Protein AF-A0A7D4UFB7-F1 (afdb_monomer_lite)

Foldseek 3Di:
DCDLVNLLVVLLPDDLVVLLVCCLCVPVDDPSNNVSSVVSNVVVVPDPVVSVVSSVVVVQVCLLPPVQCLDDDPPVLLVVLLQDQDVPCLVVLCVVCVSNNNNLHSVSSVLSNVLSVVQLVVLVVVCVVDPDRCSVVSSVVSSVVSVVCCVPPVSVVSSVVVVVVDVVCDPPVVPD

Secondary structure (DSSP, 8-state):
---HHHHHHHHHTS-HHHHHHHHH-TTTS-HHHHHHHHHHHHHTT--HHHHHHHHHHHHHHHTS-TTGGGPPPPHHHHHHHHH---TTTHHHHHHHHHHTT-HHHHHHHHHHHHHHHHHHHHHHHHHTTSSS--HHHHHHHHHHHHHHHIIIIIHHHHHHHHHHHHHHHTTTTT--

pLDDT: mean 81.49, std 13.94, range [34.78, 96.44]

Structure (mmCIF, N/CA/C/O backbone):
data_AF-A0A7D4UFB7-F1
#
_entry.id   AF-A0A7D4UFB7-F1
#
loop_
_atom_site.group_PDB
_atom_site.id
_atom_site.type_symbol
_atom_site.label_atom_id
_atom_site.label_alt_id
_atom_site.label_comp_id
_atom_site.label_asym_id
_atom_site.label_entity_id
_atom_site.label_seq_id
_atom_site.pdbx_PDB_ins_code
_atom_site.Cartn_x
_atom_site.Cartn_y
_atom_site.Cartn_z
_atom_site.occupancy
_atom_site.B_iso_or_equiv
_atom_site.auth_seq_id
_atom_site.auth_comp_id
_atom_site.auth_asym_id
_atom_site.auth_atom_id
_atom_site.pdbx_PDB_model_num
ATOM 1 N N . MET A 1 1 ? -18.737 18.515 34.977 1.00 56.41 1 MET A N 1
ATOM 2 C CA . MET A 1 1 ? -17.994 17.335 35.467 1.00 56.41 1 MET A CA 1
ATOM 3 C C . MET A 1 1 ? -18.828 16.116 35.152 1.00 56.41 1 MET A C 1
ATOM 5 O O . MET A 1 1 ? -20.030 16.172 35.365 1.00 56.41 1 MET A O 1
ATOM 9 N N . VAL A 1 2 ? -18.222 15.071 34.600 1.00 69.19 2 VAL A N 1
ATOM 10 C CA . VAL A 1 2 ? -18.910 13.794 34.387 1.00 69.19 2 VAL A CA 1
ATOM 11 C C . VAL A 1 2 ? -18.962 13.080 35.738 1.00 69.19 2 VAL A C 1
ATOM 13 O O . VAL A 1 2 ? -17.914 12.890 36.352 1.00 69.19 2 VAL A O 1
ATOM 16 N N . THR A 1 3 ? -20.158 12.765 36.234 1.00 87.25 3 THR A N 1
ATOM 17 C CA . THR A 1 3 ? -20.352 12.051 37.507 1.00 87.25 3 THR A CA 1
ATOM 18 C C . THR A 1 3 ? -20.549 10.559 37.252 1.00 87.25 3 THR A C 1
ATOM 20 O O . THR A 1 3 ? -21.030 10.164 36.189 1.00 87.25 3 THR A O 1
ATOM 23 N N . GLU A 1 4 ? -20.196 9.719 38.224 1.00 86.44 4 GLU A N 1
ATOM 24 C CA . GLU A 1 4 ? -20.332 8.258 38.129 1.00 86.44 4 GLU A CA 1
ATOM 25 C C . GLU A 1 4 ? -21.777 7.826 37.823 1.00 86.44 4 GLU A C 1
ATOM 27 O O . GLU A 1 4 ? -22.011 6.971 36.972 1.00 86.44 4 GLU A O 1
ATOM 32 N N . GLU A 1 5 ? -22.755 8.474 38.457 1.00 85.56 5 GLU A N 1
ATOM 33 C CA . GLU A 1 5 ? -24.185 8.216 38.249 1.00 85.56 5 GLU A CA 1
ATOM 34 C C . GLU A 1 5 ? -24.620 8.531 36.813 1.00 85.56 5 GLU A C 1
ATOM 36 O O . GLU A 1 5 ? -25.297 7.721 36.182 1.00 85.56 5 GLU A O 1
ATOM 41 N N . SER A 1 6 ? -24.145 9.652 36.255 1.00 86.88 6 SER A N 1
ATOM 42 C CA . SER A 1 6 ? -24.444 10.030 34.869 1.00 86.88 6 SER A CA 1
ATOM 43 C C . SER A 1 6 ? -23.835 9.064 33.844 1.00 86.88 6 SER A C 1
ATOM 45 O O . SER A 1 6 ? -24.417 8.836 32.784 1.00 86.88 6 SER A O 1
ATOM 47 N N . LEU A 1 7 ? -22.677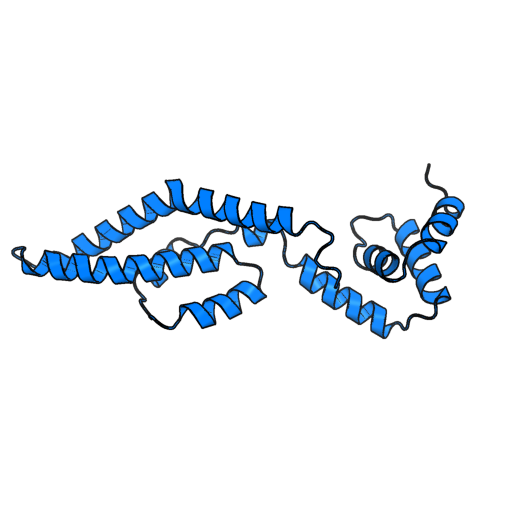 8.463 34.152 1.00 86.69 7 LEU A N 1
ATOM 48 C CA . LEU A 1 7 ? -22.049 7.443 33.307 1.00 86.69 7 LEU A CA 1
ATOM 49 C C . LEU A 1 7 ? -22.806 6.119 33.365 1.00 86.69 7 LEU A C 1
ATOM 51 O O . LEU A 1 7 ? -23.039 5.524 32.318 1.00 86.69 7 LEU A O 1
ATOM 55 N N . LYS A 1 8 ? -23.233 5.688 34.557 1.00 89.00 8 LYS A N 1
ATOM 56 C CA . LYS A 1 8 ? -24.031 4.465 34.734 1.00 89.00 8 LYS A CA 1
ATOM 57 C C . LYS A 1 8 ? -25.347 4.536 33.968 1.00 89.00 8 LYS A C 1
ATOM 59 O O . LYS A 1 8 ? -25.674 3.604 33.243 1.00 89.00 8 LYS A O 1
ATOM 64 N N . GLU A 1 9 ? -26.072 5.648 34.079 1.00 89.62 9 GLU A N 1
ATOM 65 C CA . GLU A 1 9 ? -27.328 5.844 33.347 1.00 89.62 9 GLU A CA 1
ATOM 66 C C . GLU A 1 9 ? -27.102 5.851 31.832 1.00 89.62 9 GLU A C 1
ATOM 68 O O . GLU A 1 9 ? -27.843 5.228 31.072 1.00 89.62 9 GLU A O 1
ATOM 73 N N . ARG A 1 10 ? -26.031 6.506 31.378 1.00 88.31 10 ARG A N 1
ATOM 74 C CA . ARG A 1 10 ? -25.690 6.536 29.958 1.00 88.31 10 ARG A CA 1
ATOM 75 C C . ARG A 1 10 ? -25.324 5.150 29.429 1.00 88.31 10 ARG A C 1
ATOM 77 O O . ARG A 1 10 ? -25.805 4.775 28.369 1.00 88.31 10 ARG A O 1
ATOM 84 N N . TYR A 1 11 ? -24.494 4.401 30.150 1.00 90.81 11 TYR A N 1
ATOM 85 C CA . TYR A 1 11 ? -23.973 3.104 29.706 1.00 90.81 11 TYR A CA 1
ATOM 86 C C . TYR A 1 11 ? -25.011 1.988 29.807 1.00 90.81 11 TYR A C 1
ATOM 88 O O . TYR A 1 11 ? -25.009 1.082 28.980 1.00 90.81 11 TYR A O 1
ATOM 96 N N . ALA A 1 12 ? -25.971 2.104 30.726 1.00 89.62 12 ALA A N 1
ATOM 97 C CA . ALA A 1 12 ? -27.133 1.224 30.767 1.00 89.62 12 ALA A CA 1
ATOM 98 C C . ALA A 1 12 ? -27.959 1.273 29.467 1.00 89.62 12 ALA A C 1
ATOM 100 O O . ALA A 1 12 ? -28.541 0.263 29.083 1.00 89.62 12 ALA A O 1
ATOM 101 N N . ASN A 1 13 ? -27.975 2.421 28.779 1.00 92.38 13 ASN A N 1
ATOM 102 C CA . ASN A 1 13 ? -28.697 2.614 27.519 1.00 92.38 13 ASN A CA 1
ATOM 103 C C . ASN A 1 13 ? -27.870 2.277 26.264 1.00 92.38 13 ASN A C 1
ATOM 105 O O . ASN A 1 13 ? -28.420 2.325 25.167 1.00 92.38 13 ASN A O 1
ATOM 109 N N . LEU A 1 14 ? -26.573 1.977 26.403 1.00 90.94 14 LEU A N 1
ATOM 110 C CA . LEU A 1 14 ? -25.716 1.602 25.273 1.00 90.94 14 LEU A CA 1
ATOM 111 C C . LEU A 1 14 ? -25.892 0.131 24.907 1.00 90.94 14 LEU A C 1
ATOM 113 O O . LEU A 1 14 ? -26.178 -0.710 25.768 1.00 90.94 14 LEU A O 1
ATOM 117 N N . ASP A 1 15 ? -25.637 -0.197 23.647 1.00 91.00 15 ASP A N 1
ATOM 118 C CA . ASP A 1 15 ? -25.613 -1.583 23.194 1.00 91.00 15 ASP A CA 1
ATOM 119 C C . ASP A 1 15 ? -24.372 -2.319 23.715 1.00 91.00 15 ASP A C 1
ATOM 121 O O . ASP A 1 15 ? -23.328 -1.734 24.010 1.00 91.00 15 ASP A O 1
ATOM 125 N N . THR A 1 16 ? -24.467 -3.645 23.827 1.00 88.38 16 THR A N 1
ATOM 126 C CA . THR A 1 16 ? -23.360 -4.488 24.314 1.00 88.38 16 THR A CA 1
ATOM 127 C C . THR A 1 16 ? -22.098 -4.315 23.465 1.00 88.38 16 THR A C 1
ATOM 129 O O . THR A 1 16 ? -21.000 -4.273 24.010 1.00 88.38 16 THR A O 1
ATOM 132 N N . ALA A 1 17 ? -22.248 -4.142 22.149 1.00 84.00 17 ALA A N 1
ATOM 133 C CA . ALA A 1 17 ? -21.129 -3.872 21.251 1.00 84.00 17 ALA A CA 1
ATOM 134 C C . ALA A 1 17 ? -20.417 -2.551 21.594 1.00 84.00 17 ALA A C 1
ATOM 136 O O . ALA A 1 17 ? -19.193 -2.501 21.618 1.00 84.00 17 ALA A O 1
ATOM 137 N N . GLU A 1 18 ? -21.164 -1.495 21.918 1.00 85.88 18 GLU A N 1
ATOM 138 C CA . GLU A 1 18 ? -20.596 -0.186 22.256 1.00 85.88 18 GLU A CA 1
ATOM 139 C C . GLU A 1 18 ? -19.840 -0.220 23.588 1.00 85.88 18 GLU A C 1
ATOM 141 O O . GLU A 1 18 ? -18.777 0.386 23.722 1.00 85.88 18 GLU A O 1
ATOM 146 N N . LEU A 1 19 ? -20.352 -0.974 24.563 1.00 89.69 19 LEU A N 1
ATOM 147 C CA . LEU A 1 19 ? -19.666 -1.194 25.836 1.00 89.69 19 LEU A CA 1
ATOM 148 C C . LEU A 1 19 ? -18.361 -1.977 25.655 1.00 89.69 19 LEU A C 1
ATOM 150 O O . LEU A 1 19 ? -17.356 -1.628 26.272 1.00 89.69 19 LEU A O 1
ATOM 154 N N . LEU A 1 20 ? -18.350 -2.988 24.781 1.00 89.25 20 LEU A N 1
ATOM 155 C CA . LEU A 1 20 ? -17.140 -3.745 24.454 1.00 89.25 20 LEU A CA 1
ATOM 156 C C . LEU A 1 20 ? -16.067 -2.865 23.795 1.00 89.25 20 LEU A C 1
ATOM 158 O O . LEU A 1 20 ? -14.894 -3.001 24.132 1.00 89.25 20 LEU A O 1
ATOM 162 N N . ILE A 1 21 ? -16.446 -1.905 22.941 1.00 85.94 21 ILE A N 1
ATOM 163 C CA . ILE A 1 21 ? -15.503 -0.921 22.373 1.00 85.94 21 ILE A CA 1
ATOM 164 C C . ILE A 1 21 ? -14.862 -0.077 23.477 1.00 85.94 21 ILE A C 1
ATOM 166 O O . ILE A 1 21 ? -13.655 0.136 23.456 1.00 85.94 21 ILE A O 1
ATOM 170 N N . ILE A 1 22 ? -15.649 0.399 24.448 1.00 88.44 22 ILE A N 1
ATOM 171 C CA . ILE A 1 22 ? -15.135 1.214 25.564 1.00 88.44 22 ILE A CA 1
ATOM 172 C C . ILE A 1 22 ? -14.136 0.412 26.405 1.00 88.44 22 ILE A C 1
ATOM 174 O O . ILE A 1 22 ? -13.131 0.959 26.860 1.00 88.44 22 ILE A O 1
ATOM 178 N N . ILE A 1 23 ? -14.403 -0.882 26.604 1.00 88.69 23 ILE A N 1
ATOM 179 C CA . ILE A 1 23 ? -13.495 -1.786 27.317 1.00 88.69 23 ILE A CA 1
ATOM 180 C C . ILE A 1 23 ? -12.218 -2.020 26.509 1.00 88.69 23 ILE A C 1
ATOM 182 O O . ILE A 1 23 ? -11.137 -1.986 27.091 1.00 88.69 23 ILE A O 1
ATOM 186 N N . ALA A 1 24 ? -12.326 -2.221 25.197 1.00 85.12 24 ALA A N 1
ATOM 187 C CA . ALA A 1 24 ? -11.185 -2.512 24.338 1.00 85.12 24 ALA A CA 1
ATOM 188 C C . ALA A 1 24 ? -10.298 -1.271 24.078 1.00 85.12 24 ALA A C 1
ATOM 190 O O . ALA A 1 24 ? -9.073 -1.383 24.028 1.00 85.12 24 ALA A O 1
ATOM 191 N N . ASP A 1 25 ? -10.877 -0.067 23.989 1.00 83.88 25 ASP A N 1
ATOM 192 C CA . ASP A 1 25 ? -10.166 1.200 23.755 1.00 83.88 25 ASP A CA 1
ATOM 193 C C . ASP A 1 25 ? -9.824 1.954 25.055 1.00 83.88 25 ASP A C 1
ATOM 195 O O . ASP A 1 25 ? -10.221 3.099 25.289 1.00 83.88 25 ASP A O 1
ATOM 199 N N . LYS A 1 26 ? -9.038 1.318 25.928 1.00 84.31 26 LYS A N 1
ATOM 200 C CA . LYS A 1 26 ? -8.676 1.863 27.257 1.00 84.31 26 LYS A CA 1
ATOM 201 C C . LYS A 1 26 ? -7.934 3.210 27.190 1.00 84.31 26 LYS A C 1
ATOM 203 O O . LYS A 1 26 ? -7.868 3.909 28.197 1.00 84.31 26 LYS A O 1
ATOM 208 N N . GLY A 1 27 ? -7.361 3.567 26.036 1.00 80.00 27 GLY A N 1
ATOM 209 C CA . GLY A 1 27 ? -6.606 4.807 25.829 1.00 80.00 27 GLY A CA 1
ATOM 210 C C . GLY A 1 27 ? -7.475 6.042 25.572 1.00 80.00 27 GLY A C 1
ATOM 211 O O . GLY A 1 27 ? -7.085 7.145 25.956 1.00 80.00 27 GLY A O 1
ATOM 212 N N . SER A 1 28 ? -8.654 5.868 24.969 1.00 79.00 28 SER A N 1
ATOM 213 C CA . SER A 1 28 ? -9.571 6.974 24.644 1.00 79.00 28 SER A CA 1
ATOM 214 C C . SER A 1 28 ? -10.535 7.335 25.779 1.00 79.00 28 SER A C 1
ATOM 216 O O . SER A 1 28 ? -11.183 8.384 25.731 1.00 79.00 28 SER A O 1
ATOM 218 N N . PHE A 1 29 ? -10.639 6.491 26.811 1.00 86.94 29 PHE A N 1
ATOM 219 C CA . PHE A 1 29 ? -11.592 6.648 27.912 1.00 86.94 29 PHE A CA 1
ATOM 220 C C . PHE A 1 29 ? -10.908 6.804 29.273 1.00 86.94 29 PHE A C 1
ATOM 222 O O . PHE A 1 29 ? -9.752 6.447 29.479 1.00 86.94 29 PHE A O 1
ATOM 229 N N . THR A 1 30 ? -11.636 7.364 30.243 1.00 89.56 30 THR A N 1
ATOM 230 C CA . THR A 1 30 ? -11.131 7.459 31.618 1.00 89.56 30 THR A CA 1
ATOM 231 C C . THR A 1 30 ? -11.188 6.090 32.305 1.00 89.56 30 THR A C 1
ATOM 233 O O . THR A 1 30 ? -12.100 5.310 32.025 1.00 89.56 30 THR A O 1
ATOM 236 N N . PRO A 1 31 ? -10.305 5.800 33.280 1.00 87.75 31 PRO A N 1
ATOM 237 C CA . PRO A 1 31 ? -10.362 4.542 34.032 1.00 87.75 31 PRO A CA 1
ATOM 238 C C . PRO A 1 31 ? -11.725 4.291 34.696 1.00 87.75 31 PRO A C 1
ATOM 240 O O . PRO A 1 31 ? -12.170 3.153 34.793 1.00 87.75 31 PRO A O 1
ATOM 243 N N . LEU A 1 32 ? -12.407 5.369 35.108 1.00 88.94 32 LEU A N 1
ATOM 244 C CA . LEU A 1 32 ? -13.759 5.320 35.666 1.00 88.94 32 LEU A CA 1
ATOM 245 C C . LEU A 1 32 ? -14.805 4.890 34.626 1.00 88.94 32 LEU A C 1
ATOM 247 O O . LEU A 1 32 ? -15.718 4.142 34.945 1.00 88.94 32 LEU A O 1
ATOM 251 N N . ALA A 1 33 ? -14.693 5.362 33.385 1.00 88.25 33 ALA A N 1
ATOM 252 C CA . ALA A 1 33 ? -15.584 4.936 32.312 1.00 88.25 33 ALA A CA 1
ATOM 253 C C . ALA A 1 33 ? -15.386 3.445 31.995 1.00 88.25 33 ALA A C 1
ATOM 255 O O . ALA A 1 33 ? -16.360 2.701 31.919 1.00 88.25 33 ALA A O 1
ATOM 256 N N . VAL A 1 34 ? -14.133 2.993 31.897 1.00 90.31 34 VAL A N 1
ATOM 257 C CA . VAL A 1 34 ? -13.813 1.584 31.621 1.00 90.31 34 VAL A CA 1
ATOM 258 C C . VAL A 1 34 ? -14.361 0.664 32.717 1.00 90.31 34 VAL A C 1
ATOM 260 O O . VAL A 1 34 ? -14.990 -0.344 32.402 1.00 90.31 34 VAL A O 1
ATOM 263 N N . SER A 1 35 ? -14.203 1.024 33.997 1.00 91.44 35 SER A N 1
ATOM 264 C CA . SER A 1 35 ? -14.716 0.200 35.100 1.00 91.44 35 SER A CA 1
ATOM 265 C C . SER A 1 35 ? -16.246 0.124 35.126 1.00 91.44 35 SER A C 1
ATOM 267 O O . SER A 1 35 ? -16.805 -0.941 35.380 1.00 91.44 35 SER A O 1
ATOM 269 N N . ILE A 1 36 ? -16.944 1.221 34.815 1.00 91.75 36 ILE A N 1
ATOM 270 C CA . ILE A 1 36 ? -18.412 1.227 34.723 1.00 91.75 36 ILE A CA 1
ATOM 271 C C . ILE A 1 36 ? -18.889 0.376 33.538 1.00 91.75 36 ILE A C 1
ATOM 273 O O . ILE A 1 36 ? -19.868 -0.354 33.676 1.00 91.75 36 ILE A O 1
ATOM 277 N N . ALA A 1 37 ? -18.199 0.433 32.395 1.00 90.94 37 ALA A N 1
ATOM 278 C CA . ALA A 1 37 ? -18.524 -0.397 31.236 1.00 90.94 37 ALA A CA 1
ATOM 279 C C . ALA A 1 37 ? -18.327 -1.896 31.527 1.00 90.94 37 ALA A C 1
ATOM 281 O O . ALA A 1 37 ? -19.193 -2.694 31.173 1.00 90.94 37 ALA A O 1
ATOM 282 N N . GLN A 1 38 ? -17.247 -2.270 32.228 1.00 90.69 38 GLN A N 1
ATOM 283 C CA . GLN A 1 38 ? -17.014 -3.651 32.677 1.00 90.69 38 GLN A CA 1
ATOM 284 C C . GLN A 1 38 ? -18.140 -4.153 33.584 1.00 90.69 38 GLN A C 1
ATOM 286 O O . GLN A 1 38 ? -18.700 -5.215 33.327 1.00 90.69 38 GLN A O 1
ATOM 291 N N . LEU A 1 39 ? -18.535 -3.362 34.585 1.00 91.56 39 LEU A N 1
ATOM 292 C CA . LEU A 1 39 ? -19.628 -3.725 35.493 1.00 91.56 39 LEU A CA 1
ATOM 293 C C . LEU A 1 39 ? -20.964 -3.909 34.761 1.00 91.56 39 LEU A C 1
ATOM 295 O O . LEU A 1 39 ? -21.740 -4.804 35.095 1.00 91.56 39 LEU A O 1
ATOM 299 N N . GLU A 1 40 ? -21.251 -3.076 33.760 1.00 91.44 40 GLU A N 1
ATOM 300 C CA . GLU A 1 40 ? -22.487 -3.187 32.982 1.00 91.44 40 GLU A CA 1
ATOM 301 C C . GLU A 1 40 ? -22.467 -4.406 32.040 1.00 91.44 40 GLU A C 1
ATOM 303 O O . GLU A 1 40 ? -23.489 -5.071 31.870 1.00 91.44 40 GLU A O 1
ATOM 308 N N . ILE A 1 41 ? -21.305 -4.761 31.484 1.00 91.06 41 ILE A N 1
ATOM 309 C CA . ILE A 1 41 ? -21.095 -5.981 30.687 1.00 91.06 41 ILE A CA 1
ATOM 310 C C . ILE A 1 41 ? -21.253 -7.245 31.545 1.00 91.06 41 ILE A C 1
ATOM 312 O O . ILE A 1 41 ? -21.960 -8.175 31.146 1.00 91.06 41 ILE A O 1
ATOM 316 N N . GLU A 1 42 ? -20.676 -7.257 32.749 1.00 90.25 42 GLU A N 1
ATOM 317 C CA . GLU A 1 42 ? -20.840 -8.344 33.722 1.00 90.25 42 GLU A CA 1
ATOM 318 C C . GLU A 1 42 ? -22.310 -8.509 34.127 1.00 90.25 42 GLU A C 1
ATOM 320 O O . GLU A 1 42 ? -22.837 -9.622 34.148 1.00 90.25 42 GLU A O 1
ATOM 325 N N . LYS A 1 43 ? -23.016 -7.396 34.369 1.00 91.69 43 LYS A N 1
ATOM 326 C CA . LYS A 1 43 ? -24.453 -7.388 34.689 1.00 91.69 43 LYS A CA 1
ATOM 327 C C . LYS A 1 43 ? -25.314 -7.968 33.562 1.00 91.69 43 LYS A C 1
ATOM 329 O O . LYS A 1 43 ? -26.363 -8.551 33.835 1.00 91.69 43 LYS A O 1
ATOM 334 N N . ARG A 1 44 ? -24.878 -7.830 32.307 1.00 90.44 44 ARG A N 1
ATOM 335 C CA . ARG A 1 44 ? -25.530 -8.412 31.120 1.00 90.44 44 ARG A CA 1
ATOM 336 C C . ARG A 1 44 ? -25.185 -9.889 30.903 1.00 90.44 44 ARG A C 1
ATOM 338 O O . ARG A 1 44 ? -25.746 -10.503 29.999 1.00 90.44 44 ARG A O 1
ATOM 345 N N . GLY A 1 45 ? -24.309 -10.468 31.726 1.00 88.81 45 GLY A N 1
ATOM 346 C CA . GLY A 1 45 ? -23.957 -11.887 31.675 1.00 88.81 45 GLY A CA 1
ATOM 347 C C . GLY A 1 45 ? -23.110 -12.274 30.463 1.00 88.81 45 GLY A C 1
ATOM 348 O O . GLY A 1 45 ? -23.154 -13.425 30.034 1.00 88.81 45 GLY A O 1
ATOM 349 N N . VAL A 1 46 ? -22.363 -11.328 29.888 1.00 87.94 46 VAL A N 1
ATOM 350 C CA . VAL A 1 46 ? -21.407 -11.623 28.813 1.00 87.94 46 VAL A CA 1
ATOM 351 C C . VAL A 1 46 ? -20.228 -12.394 29.411 1.00 87.94 46 VAL A C 1
ATOM 353 O O . VAL A 1 46 ? -19.676 -11.984 30.432 1.00 87.94 46 VAL A O 1
ATOM 356 N N . SER A 1 47 ? -19.851 -13.525 28.810 1.00 87.88 47 SER A N 1
ATOM 357 C CA . SER A 1 47 ? -18.728 -14.323 29.310 1.00 87.88 47 SER A CA 1
ATOM 358 C C . SER A 1 47 ? -17.390 -13.626 29.062 1.00 87.88 47 SER A C 1
ATOM 360 O O . SER A 1 47 ? -17.219 -12.924 28.065 1.00 87.88 47 SER A O 1
ATOM 362 N N . GLY A 1 48 ? -16.421 -13.867 29.951 1.00 83.56 48 GLY A N 1
ATOM 363 C CA . GLY A 1 48 ? -15.055 -13.355 29.800 1.00 83.56 48 GLY A CA 1
ATOM 364 C C . GLY A 1 48 ? -14.423 -13.740 28.460 1.00 83.56 48 GLY A C 1
ATOM 365 O O . GLY A 1 48 ? -13.801 -12.897 27.825 1.00 83.56 48 GLY A O 1
ATOM 366 N N . ASP A 1 49 ? -14.693 -14.954 27.973 1.00 83.44 49 ASP A N 1
ATOM 367 C CA . ASP A 1 49 ? -14.190 -15.444 26.683 1.00 83.44 49 ASP A CA 1
ATOM 368 C C . ASP A 1 49 ? -14.638 -14.571 25.495 1.00 83.44 49 ASP A C 1
ATOM 370 O O . ASP A 1 49 ? -13.878 -14.373 24.551 1.00 83.44 49 ASP A O 1
ATOM 374 N N . VAL A 1 50 ? -15.862 -14.024 25.531 1.00 82.94 50 VAL A N 1
ATOM 375 C CA . VAL A 1 50 ? -16.362 -13.120 24.477 1.00 82.94 50 VAL A CA 1
ATOM 376 C C . VAL A 1 50 ? -15.655 -11.768 24.542 1.00 82.94 50 VAL A C 1
ATOM 378 O O . VAL A 1 50 ? -15.384 -11.168 23.506 1.00 82.94 50 VAL A O 1
ATOM 381 N N . ILE A 1 51 ? -15.340 -11.293 25.748 1.00 84.06 51 ILE A N 1
ATOM 382 C CA . ILE A 1 51 ? -14.608 -10.037 25.945 1.00 84.06 51 ILE A CA 1
ATOM 383 C C . ILE A 1 51 ? -13.180 -10.184 25.416 1.00 84.06 51 ILE A C 1
ATOM 385 O O . ILE A 1 51 ? -12.724 -9.315 24.682 1.00 84.06 51 ILE A O 1
ATOM 389 N N . GLU A 1 52 ? -12.503 -11.289 25.732 1.00 85.00 52 GLU A N 1
ATOM 390 C CA . GLU A 1 52 ? -11.137 -11.562 25.270 1.00 85.00 52 GLU A CA 1
ATOM 391 C C . GLU A 1 52 ? -11.078 -11.720 23.744 1.00 85.00 52 GLU A C 1
ATOM 393 O O . GLU A 1 52 ? -10.245 -11.096 23.090 1.00 85.00 52 GLU A O 1
ATOM 398 N N . GLN A 1 53 ? -12.022 -12.460 23.149 1.00 85.62 53 GLN A N 1
ATOM 399 C CA . GLN A 1 53 ? -12.136 -12.557 21.689 1.00 85.62 53 GLN A CA 1
ATOM 400 C C . GLN A 1 53 ? -12.372 -11.192 21.037 1.00 85.62 53 GLN A C 1
ATOM 402 O O . GLN A 1 53 ? -11.751 -10.881 20.020 1.00 85.62 53 GLN A O 1
ATOM 407 N N . PHE A 1 54 ? -13.234 -10.361 21.627 1.00 84.94 54 PHE A N 1
ATOM 408 C CA . PHE A 1 54 ? -13.484 -9.018 21.117 1.00 84.94 54 PHE A CA 1
ATOM 409 C C . PHE A 1 54 ? -12.256 -8.113 21.266 1.00 84.94 54 PHE A C 1
ATOM 411 O O . PHE A 1 54 ? -11.947 -7.377 20.336 1.00 84.94 54 PHE A O 1
ATOM 418 N N . GLU A 1 55 ? -11.531 -8.170 22.389 1.00 82.06 55 GLU A N 1
ATOM 419 C CA . GLU A 1 55 ? -10.277 -7.428 22.571 1.00 82.06 55 GLU A CA 1
ATOM 420 C C . GLU A 1 55 ? -9.231 -7.851 21.526 1.00 82.06 55 GLU A C 1
ATOM 422 O O . GLU A 1 55 ? -8.613 -6.981 20.916 1.00 82.06 55 GLU A O 1
ATOM 427 N N . GLU A 1 56 ? -9.081 -9.148 21.232 1.00 81.06 56 GLU A N 1
ATOM 428 C CA . GLU A 1 56 ? -8.171 -9.623 20.181 1.00 81.06 56 GLU A CA 1
ATOM 429 C C . GLU A 1 56 ? -8.575 -9.155 18.775 1.00 81.06 56 GLU A C 1
ATOM 431 O O . GLU A 1 56 ? -7.719 -8.773 17.969 1.00 81.06 56 GLU A O 1
ATOM 436 N N . GLU A 1 57 ? -9.864 -9.214 18.435 1.00 78.00 57 GLU A N 1
ATOM 437 C CA . GLU A 1 57 ? -10.373 -8.728 17.148 1.00 78.00 57 GLU A CA 1
ATOM 438 C C . GLU A 1 57 ? -10.225 -7.211 17.027 1.00 78.00 57 GLU A C 1
ATOM 440 O O . GLU A 1 57 ? -9.778 -6.709 15.992 1.00 78.00 57 GLU A O 1
ATOM 445 N N . PHE A 1 58 ? -10.526 -6.484 18.100 1.00 77.81 58 PHE A N 1
ATOM 446 C CA . PHE A 1 58 ? -10.367 -5.041 18.178 1.00 77.81 58 PHE A CA 1
ATOM 447 C C . PHE A 1 58 ? -8.898 -4.636 18.071 1.00 77.81 58 PHE A C 1
ATOM 449 O O . PHE A 1 58 ? -8.576 -3.705 17.339 1.00 77.81 58 PHE A O 1
ATOM 456 N N . GLU A 1 59 ? -7.981 -5.360 18.714 1.00 73.75 59 GLU A N 1
ATOM 457 C CA . GLU A 1 59 ? -6.547 -5.113 18.595 1.00 73.75 59 GLU A CA 1
ATOM 458 C C . GLU A 1 59 ? -6.044 -5.415 17.177 1.00 73.75 59 GLU A C 1
ATOM 460 O O . GLU A 1 59 ? -5.271 -4.635 16.627 1.00 73.75 59 GLU A O 1
ATOM 465 N N . LYS A 1 60 ? -6.516 -6.487 16.523 1.00 68.56 60 LYS A N 1
ATOM 466 C CA . LYS A 1 60 ? -6.210 -6.751 15.102 1.00 68.56 60 LYS A CA 1
ATOM 467 C C . LYS A 1 60 ? -6.708 -5.627 14.193 1.00 68.56 60 LYS A C 1
ATOM 469 O O . LYS A 1 60 ? -6.013 -5.270 13.245 1.00 68.56 60 LYS A O 1
ATOM 474 N N . LEU A 1 61 ? -7.876 -5.057 14.485 1.00 65.25 61 LEU A N 1
ATOM 475 C CA . LEU A 1 61 ? -8.440 -3.927 13.746 1.00 65.25 61 LEU A CA 1
ATOM 476 C C . LEU A 1 61 ? -7.678 -2.618 14.012 1.00 65.25 61 LEU A C 1
ATOM 478 O O . LEU A 1 61 ? -7.423 -1.872 13.070 1.00 65.25 61 LEU A O 1
ATOM 482 N N . ASN A 1 62 ? -7.271 -2.358 15.258 1.00 63.91 62 ASN A N 1
ATOM 483 C CA . ASN A 1 62 ? -6.544 -1.144 15.652 1.00 63.91 62 ASN A CA 1
ATOM 484 C C . ASN A 1 62 ? -5.048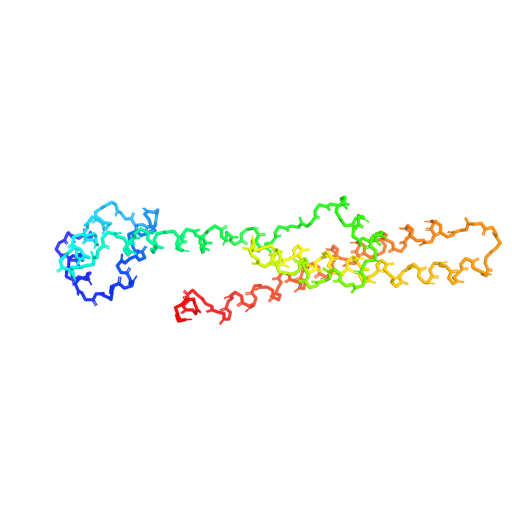 -1.178 15.321 1.00 63.91 62 ASN A C 1
ATOM 486 O O . ASN A 1 62 ? -4.455 -0.123 15.109 1.00 63.91 62 ASN A O 1
ATOM 490 N N . ARG A 1 63 ? -4.434 -2.365 15.218 1.00 59.50 63 ARG A N 1
ATOM 491 C CA . ARG A 1 63 ? -3.068 -2.531 14.686 1.00 59.50 63 ARG A CA 1
ATOM 492 C C . ARG A 1 63 ? -2.939 -2.036 13.256 1.00 59.50 63 ARG A C 1
ATOM 494 O O . ARG A 1 63 ? -1.834 -1.749 12.812 1.00 59.50 63 ARG A O 1
ATOM 501 N N . LEU A 1 64 ? -4.052 -1.903 12.545 1.00 57.97 64 LEU A N 1
ATOM 502 C CA . LEU A 1 64 ? -4.080 -1.185 11.292 1.00 57.97 64 LEU A CA 1
ATOM 503 C C . LEU A 1 64 ? -4.076 0.327 11.586 1.00 57.97 64 LEU A C 1
ATOM 505 O O . LEU A 1 64 ? -5.095 1.011 11.461 1.00 57.97 64 LEU A O 1
ATOM 509 N N . HIS A 1 65 ? -2.932 0.858 12.022 1.00 56.66 65 HIS A N 1
ATOM 510 C CA . HIS A 1 65 ? -2.786 2.289 12.251 1.00 56.66 65 HIS A CA 1
ATOM 511 C C . HIS A 1 65 ? -2.932 3.047 10.920 1.00 56.66 65 HIS A C 1
ATOM 513 O O . HIS A 1 65 ? -2.330 2.639 9.926 1.00 56.66 65 HIS A O 1
ATOM 519 N N . PRO A 1 66 ? -3.659 4.186 10.880 1.00 58.38 66 PRO A N 1
ATOM 520 C CA . PRO A 1 66 ? -3.799 5.036 9.690 1.00 58.38 66 PRO A CA 1
ATOM 521 C C . PRO A 1 66 ? -2.455 5.352 9.009 1.00 58.38 66 PRO A C 1
ATOM 523 O O . PRO A 1 66 ? -2.373 5.482 7.788 1.00 58.38 66 PRO A O 1
ATOM 526 N N . GLU A 1 67 ? -1.404 5.461 9.820 1.00 61.97 67 GLU A N 1
ATOM 527 C CA . GLU A 1 67 ? -0.038 5.782 9.414 1.00 61.97 67 GLU A CA 1
ATOM 528 C C . GLU A 1 67 ? 0.634 4.640 8.637 1.00 61.97 67 GLU A C 1
ATOM 530 O O . GLU A 1 67 ? 1.379 4.901 7.689 1.00 61.97 67 GLU A O 1
ATOM 535 N N . ASP A 1 68 ? 0.310 3.386 8.960 1.00 61.50 68 ASP A N 1
ATOM 536 C CA . ASP A 1 68 ? 0.870 2.213 8.289 1.00 61.50 68 ASP A CA 1
ATOM 537 C C . ASP A 1 68 ? 0.291 2.048 6.877 1.00 61.50 68 ASP A C 1
ATOM 539 O O . ASP A 1 68 ? 1.030 1.766 5.931 1.00 61.50 68 ASP A O 1
ATOM 543 N N . TYR A 1 69 ? -0.990 2.382 6.665 1.00 62.59 69 TYR A N 1
ATOM 544 C CA . TYR A 1 69 ? -1.604 2.336 5.327 1.00 62.59 69 TYR A CA 1
ATOM 545 C C . TYR A 1 69 ? -0.954 3.284 4.314 1.00 62.59 69 TYR A C 1
ATOM 547 O O . TYR A 1 69 ? -1.078 3.067 3.105 1.00 62.59 69 TYR A O 1
ATOM 555 N N . LEU A 1 70 ? -0.302 4.349 4.788 1.00 68.38 70 LEU A N 1
ATOM 556 C CA . LEU A 1 70 ? 0.368 5.355 3.961 1.00 68.38 70 LEU A CA 1
ATOM 557 C C . LEU A 1 70 ? 1.885 5.147 3.893 1.00 68.38 70 LEU A C 1
ATOM 559 O O . LEU A 1 70 ? 2.599 5.952 3.284 1.00 68.38 70 LEU A O 1
ATOM 563 N N . ALA A 1 71 ? 2.398 4.075 4.495 1.00 76.19 71 ALA A N 1
ATOM 564 C CA . ALA A 1 71 ? 3.823 3.840 4.546 1.00 76.19 71 ALA A CA 1
ATOM 565 C C . ALA A 1 71 ? 4.375 3.477 3.157 1.00 76.19 71 ALA A C 1
ATOM 567 O O . ALA A 1 71 ? 4.041 2.451 2.564 1.00 76.19 71 ALA A O 1
ATOM 568 N N . ASP A 1 72 ? 5.272 4.324 2.651 1.00 82.00 72 ASP A N 1
ATOM 569 C CA . ASP A 1 72 ? 5.883 4.180 1.328 1.00 82.00 72 ASP A CA 1
ATOM 570 C C . ASP A 1 72 ? 6.806 2.953 1.265 1.00 82.00 72 ASP A C 1
ATOM 572 O O . ASP A 1 72 ? 7.496 2.585 2.225 1.00 82.00 72 ASP A O 1
ATOM 576 N N . LEU A 1 73 ? 6.865 2.329 0.093 1.00 85.50 73 LEU A N 1
ATOM 577 C CA . LEU A 1 73 ? 7.779 1.234 -0.159 1.00 85.50 73 LEU A CA 1
ATOM 578 C C . LEU A 1 73 ? 9.228 1.757 -0.196 1.00 85.50 73 LEU A C 1
ATOM 580 O O . LEU A 1 73 ? 9.548 2.712 -0.909 1.00 85.50 73 LEU A O 1
ATOM 584 N N . LYS A 1 74 ? 10.147 1.109 0.534 1.00 88.81 74 LYS A N 1
ATOM 585 C CA . LYS A 1 74 ? 11.576 1.482 0.481 1.00 88.81 74 LYS A CA 1
ATOM 586 C C . LYS A 1 74 ? 12.099 1.403 -0.959 1.00 88.81 74 LYS A C 1
ATOM 588 O O . LYS A 1 74 ? 11.748 0.486 -1.699 1.00 88.81 74 LYS A O 1
ATOM 593 N N . VAL A 1 75 ? 13.008 2.311 -1.321 1.00 90.94 75 VAL A N 1
ATOM 594 C CA . VAL A 1 75 ? 13.585 2.412 -2.678 1.00 90.94 75 VAL A CA 1
ATOM 595 C C . VAL A 1 75 ? 14.129 1.071 -3.177 1.00 90.94 75 VAL A C 1
ATOM 597 O O . VAL A 1 75 ? 13.870 0.692 -4.313 1.00 90.94 75 VAL A O 1
ATOM 600 N N . TRP A 1 76 ? 14.814 0.309 -2.321 1.00 91.44 76 TRP A N 1
ATOM 601 C CA . TRP A 1 76 ? 15.347 -1.002 -2.698 1.00 91.44 76 TRP A CA 1
ATOM 602 C C . TRP A 1 76 ? 14.258 -2.005 -3.101 1.00 91.44 76 TRP A C 1
ATOM 604 O O . TRP A 1 76 ? 14.409 -2.711 -4.092 1.00 91.44 76 TRP A O 1
ATOM 614 N N . HIS A 1 77 ? 13.120 -2.027 -2.404 1.00 89.81 77 HIS A N 1
ATOM 615 C CA . HIS A 1 77 ? 11.997 -2.881 -2.795 1.00 89.81 77 HIS A CA 1
ATOM 616 C C . HIS A 1 77 ? 11.395 -2.438 -4.133 1.00 89.81 77 HIS A C 1
ATOM 618 O O . HIS A 1 77 ? 11.024 -3.288 -4.934 1.00 89.81 77 HIS A O 1
ATOM 624 N N . LYS A 1 78 ? 11.348 -1.127 -4.415 1.00 92.56 78 LYS A N 1
ATOM 625 C CA . LYS A 1 78 ? 10.901 -0.599 -5.718 1.00 92.56 78 LYS A CA 1
ATOM 626 C C . LYS A 1 78 ? 11.799 -1.103 -6.851 1.00 92.56 78 LYS A C 1
ATOM 628 O O . LYS A 1 78 ? 11.290 -1.535 -7.879 1.00 92.56 78 LYS A O 1
ATOM 633 N N . VAL A 1 79 ? 13.117 -1.121 -6.631 1.00 93.25 79 VAL A N 1
ATOM 634 C CA . VAL A 1 79 ? 14.095 -1.702 -7.569 1.00 93.25 79 VAL A CA 1
ATOM 635 C C . VAL A 1 79 ? 13.847 -3.199 -7.759 1.00 93.25 79 VAL A C 1
ATOM 637 O O . VAL A 1 79 ? 13.749 -3.659 -8.893 1.00 93.25 79 VAL A O 1
ATOM 640 N N . VAL A 1 80 ? 13.686 -3.958 -6.670 1.00 91.25 80 VAL A N 1
ATOM 641 C CA . VAL A 1 80 ? 13.427 -5.406 -6.742 1.00 91.25 80 VAL A CA 1
ATOM 642 C C . VAL A 1 80 ? 12.141 -5.701 -7.511 1.00 91.25 80 VAL A C 1
ATOM 644 O O . VAL A 1 80 ? 12.171 -6.524 -8.416 1.00 91.25 80 VAL A O 1
ATOM 647 N N . PHE A 1 81 ? 11.033 -5.017 -7.219 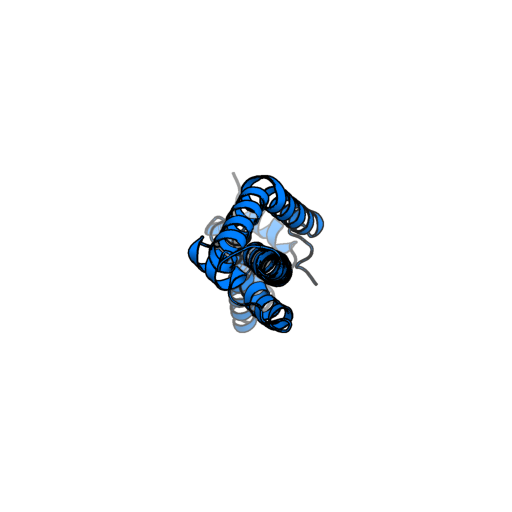1.00 91.12 81 PHE A N 1
ATOM 648 C CA . PHE A 1 81 ? 9.773 -5.229 -7.938 1.00 91.12 81 PHE A CA 1
ATOM 649 C C . PHE A 1 81 ? 9.838 -4.795 -9.400 1.00 91.12 81 PHE A C 1
ATOM 651 O O . PHE A 1 81 ? 9.189 -5.408 -10.235 1.00 91.12 81 PHE A O 1
ATOM 658 N N . PHE A 1 82 ? 10.629 -3.774 -9.726 1.00 91.62 82 PHE A N 1
ATOM 659 C CA . PHE A 1 82 ? 10.840 -3.372 -11.113 1.00 91.62 82 PHE A CA 1
ATOM 660 C C . PHE A 1 82 ? 11.621 -4.423 -11.916 1.00 91.62 82 PHE A C 1
ATOM 662 O O . PHE A 1 82 ? 11.337 -4.648 -13.090 1.00 91.62 82 PHE A O 1
ATOM 669 N N . ILE A 1 83 ? 12.587 -5.087 -11.277 1.00 90.19 83 ILE A N 1
ATOM 670 C CA . ILE A 1 83 ? 13.405 -6.138 -11.895 1.00 90.19 83 ILE A CA 1
ATOM 671 C C . ILE A 1 83 ? 12.667 -7.480 -11.924 1.00 90.19 83 ILE A C 1
ATOM 673 O O . ILE A 1 83 ? 12.799 -8.235 -12.879 1.00 90.19 83 ILE A O 1
ATOM 677 N N . VAL A 1 84 ? 11.909 -7.814 -10.883 1.00 85.06 84 VAL A N 1
ATOM 678 C CA . VAL A 1 84 ? 11.229 -9.105 -10.750 1.00 85.06 84 VAL A CA 1
ATOM 679 C C . VAL A 1 84 ? 9.836 -9.001 -11.362 1.00 85.06 84 VAL A C 1
ATOM 681 O O . VAL A 1 84 ? 8.858 -8.675 -10.693 1.00 85.06 84 VAL A O 1
ATOM 684 N N . TRP A 1 85 ? 9.729 -9.310 -12.654 1.00 70.25 85 TRP A N 1
ATOM 685 C CA . TRP A 1 85 ? 8.437 -9.446 -13.321 1.00 70.25 85 TRP A CA 1
ATOM 686 C C . TRP A 1 85 ? 7.914 -10.877 -13.147 1.00 70.25 85 TRP A C 1
ATOM 688 O O . TRP A 1 85 ? 8.261 -11.788 -13.892 1.00 70.25 85 TRP A O 1
ATOM 698 N N . ILE A 1 86 ? 7.053 -11.119 -12.159 1.00 70.31 86 ILE A N 1
ATOM 699 C CA . ILE A 1 86 ? 6.300 -12.379 -12.119 1.00 70.31 86 ILE A CA 1
ATOM 700 C C . ILE A 1 86 ? 4.833 -12.061 -12.423 1.00 70.31 86 ILE A C 1
ATOM 702 O O . ILE A 1 86 ? 4.135 -11.549 -11.544 1.00 70.31 86 ILE A O 1
ATOM 706 N N . PRO A 1 87 ? 4.336 -12.376 -13.640 1.00 57.31 87 PRO A N 1
ATOM 707 C CA . PRO A 1 87 ? 2.988 -12.010 -14.090 1.00 57.31 87 PRO A CA 1
ATOM 708 C C . PRO A 1 87 ? 1.858 -12.485 -13.160 1.00 57.31 87 PRO A C 1
ATOM 710 O O . PRO A 1 87 ? 0.779 -11.903 -13.149 1.00 57.31 87 PRO A O 1
ATOM 713 N N . ASN A 1 88 ? 2.119 -13.508 -12.338 1.00 60.50 88 ASN A N 1
ATOM 714 C CA . ASN A 1 88 ? 1.141 -14.136 -11.448 1.00 60.50 88 ASN A CA 1
ATOM 715 C C . ASN A 1 88 ? 1.312 -13.793 -9.954 1.00 60.50 88 ASN A C 1
ATOM 717 O O . ASN A 1 88 ? 0.537 -14.280 -9.133 1.00 60.50 88 ASN A O 1
ATOM 721 N N . PHE A 1 89 ? 2.285 -12.958 -9.568 1.00 62.03 89 PHE A N 1
ATOM 722 C CA . PHE A 1 89 ? 2.525 -12.623 -8.151 1.00 62.03 89 PHE A CA 1
ATOM 723 C C . PHE A 1 89 ? 1.576 -11.561 -7.581 1.00 62.03 89 PHE A C 1
ATOM 725 O O . PHE A 1 89 ? 1.521 -11.380 -6.362 1.00 62.03 89 PHE A O 1
ATOM 732 N N . SER A 1 90 ? 0.790 -10.886 -8.426 1.00 60.62 90 SER A N 1
ATOM 733 C CA . SER A 1 90 ? -0.097 -9.803 -7.984 1.00 60.62 90 SER A CA 1
ATOM 734 C C . SER A 1 90 ? -1.187 -10.284 -7.019 1.00 60.62 90 SER A C 1
ATOM 736 O O . SER A 1 90 ? -1.543 -9.556 -6.100 1.00 60.62 90 SER A O 1
ATOM 738 N N . SER A 1 91 ? -1.688 -11.517 -7.160 1.00 62.34 91 SER A N 1
ATOM 739 C CA . SER A 1 91 ? -2.768 -12.046 -6.314 1.00 62.34 91 SER A CA 1
ATOM 740 C C . SER A 1 91 ? -2.285 -12.498 -4.931 1.00 62.34 91 SER A C 1
ATOM 742 O O . SER A 1 91 ? -2.983 -12.294 -3.936 1.00 62.34 91 SER A O 1
ATOM 744 N N . SER A 1 92 ? -1.087 -13.080 -4.840 1.00 63.97 92 SER A N 1
ATOM 745 C CA . SER A 1 92 ? -0.506 -13.541 -3.572 1.00 63.97 92 SER A CA 1
ATOM 746 C C . SER A 1 92 ? 0.052 -12.388 -2.741 1.00 63.97 92 SER A C 1
ATOM 748 O O . SER A 1 92 ? -0.250 -12.319 -1.553 1.00 63.97 92 SER A O 1
ATOM 750 N N . ILE A 1 93 ? 0.753 -11.430 -3.362 1.00 61.97 93 ILE A N 1
ATOM 751 C CA . ILE A 1 93 ? 1.194 -10.202 -2.677 1.00 61.97 93 ILE A CA 1
ATOM 752 C C . ILE A 1 93 ? -0.022 -9.413 -2.202 1.00 61.97 93 ILE A C 1
ATOM 754 O O . ILE A 1 93 ? -0.064 -8.983 -1.059 1.00 61.97 93 ILE A O 1
ATOM 758 N N . ARG A 1 94 ? -1.060 -9.280 -3.034 1.00 62.59 94 ARG A N 1
ATOM 759 C CA . ARG A 1 94 ? -2.281 -8.576 -2.638 1.00 62.59 94 ARG A CA 1
ATOM 760 C C . ARG A 1 94 ? -2.956 -9.216 -1.425 1.00 62.59 94 ARG A C 1
ATOM 762 O O . ARG A 1 94 ? -3.453 -8.481 -0.590 1.00 62.59 94 ARG A O 1
ATOM 769 N N . ARG A 1 95 ? -2.960 -10.546 -1.291 1.00 63.53 95 ARG A N 1
ATOM 770 C CA . ARG A 1 95 ? -3.532 -11.218 -0.109 1.00 63.53 95 ARG A CA 1
ATOM 771 C C . ARG A 1 95 ? -2.666 -11.067 1.140 1.00 63.53 95 ARG A C 1
ATOM 773 O O . ARG A 1 95 ? -3.216 -10.760 2.187 1.00 63.53 95 ARG A O 1
ATOM 780 N N . ALA A 1 96 ? -1.349 -11.225 1.018 1.00 61.03 96 ALA A N 1
ATOM 781 C CA . ALA A 1 96 ? -0.428 -11.045 2.142 1.00 61.03 96 ALA A CA 1
ATOM 782 C C . ALA A 1 96 ? -0.435 -9.594 2.654 1.00 61.03 96 ALA A C 1
ATOM 784 O O . ALA A 1 96 ? -0.520 -9.352 3.845 1.00 61.03 96 ALA A O 1
ATOM 785 N N . VAL A 1 97 ? -0.447 -8.624 1.739 1.00 55.78 97 VAL A N 1
ATOM 786 C CA . VAL A 1 97 ? -0.345 -7.198 2.066 1.00 55.78 97 VAL A CA 1
ATOM 787 C C . VAL A 1 97 ? -1.685 -6.583 2.501 1.00 55.78 97 VAL A C 1
ATOM 789 O O . VAL A 1 97 ? -1.698 -5.625 3.265 1.00 55.78 97 VAL A O 1
ATOM 792 N N . ILE A 1 98 ? -2.827 -7.128 2.057 1.00 59.56 98 ILE A N 1
ATOM 793 C CA . ILE A 1 98 ? -4.144 -6.720 2.585 1.00 59.56 98 ILE A CA 1
ATOM 794 C C . ILE A 1 98 ? -4.333 -7.199 4.031 1.00 59.56 98 ILE A C 1
ATOM 796 O O . ILE A 1 98 ? -5.004 -6.507 4.789 1.00 59.56 98 ILE A O 1
ATOM 800 N N . GLY A 1 99 ? -3.744 -8.340 4.410 1.00 56.00 99 GLY A N 1
ATOM 801 C CA . GLY A 1 99 ? -3.792 -8.843 5.787 1.00 56.00 99 GLY A CA 1
ATOM 802 C C . GLY A 1 99 ? -3.107 -7.918 6.797 1.00 56.00 99 GLY A C 1
ATOM 803 O O . GLY A 1 99 ? -3.596 -7.787 7.911 1.00 56.00 99 GLY A O 1
ATOM 804 N N . ASP A 1 100 ? -2.052 -7.219 6.369 1.00 55.50 100 ASP A N 1
ATOM 805 C CA . ASP A 1 100 ? -1.214 -6.375 7.233 1.00 55.50 100 ASP A CA 1
ATOM 806 C C . ASP A 1 100 ? -1.539 -4.866 7.136 1.00 55.50 100 ASP A C 1
ATOM 808 O O . ASP A 1 100 ? -0.803 -4.039 7.661 1.00 55.50 100 ASP A O 1
ATOM 812 N N . GLY A 1 101 ? -2.611 -4.465 6.436 1.00 59.94 101 GLY A N 1
ATOM 813 C CA . GLY A 1 101 ? -2.992 -3.045 6.293 1.00 59.94 101 GLY A CA 1
ATOM 814 C C . GLY A 1 101 ? -2.165 -2.232 5.289 1.00 59.94 101 GLY A C 1
ATOM 815 O O . GLY A 1 101 ? -2.461 -1.075 5.012 1.00 59.94 101 GLY A O 1
ATOM 816 N N . ASP A 1 102 ? -1.189 -2.838 4.627 1.00 71.38 102 ASP A N 1
ATOM 817 C CA . ASP A 1 102 ? -0.189 -2.157 3.796 1.00 71.38 102 ASP A CA 1
ATOM 818 C C . ASP A 1 102 ? -0.669 -1.880 2.343 1.00 71.38 102 ASP A C 1
ATOM 820 O O . ASP A 1 102 ? 0.042 -2.079 1.351 1.00 71.38 102 ASP A O 1
ATOM 824 N N . ILE A 1 103 ? -1.911 -1.412 2.167 1.00 76.38 103 ILE A N 1
ATOM 825 C CA . ILE A 1 103 ? -2.577 -1.283 0.851 1.00 76.38 103 ILE A CA 1
ATOM 826 C C . ILE A 1 103 ? -1.748 -0.462 -0.154 1.00 76.38 103 ILE A C 1
ATOM 828 O O . ILE A 1 103 ? -1.672 -0.831 -1.334 1.00 76.38 103 ILE A O 1
ATOM 832 N N . LEU A 1 104 ? -1.114 0.629 0.290 1.00 80.94 104 LEU A N 1
ATOM 833 C CA . LEU A 1 104 ? -0.282 1.475 -0.568 1.00 80.94 104 LEU A CA 1
ATOM 834 C C . LEU A 1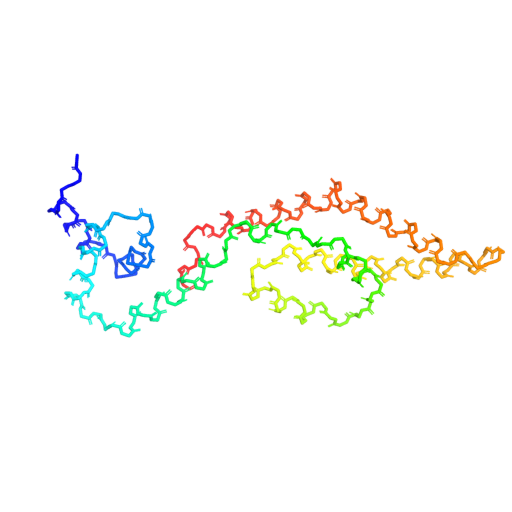 104 ? 0.950 0.720 -1.082 1.00 80.94 104 LEU A C 1
ATOM 836 O O . LEU A 1 104 ? 1.241 0.756 -2.280 1.00 80.94 104 LEU A O 1
ATOM 840 N N . ARG A 1 105 ? 1.629 -0.038 -0.215 1.00 83.94 105 ARG A N 1
ATOM 841 C CA . ARG A 1 105 ? 2.808 -0.835 -0.587 1.00 83.94 105 ARG A CA 1
ATOM 842 C C . ARG A 1 105 ? 2.468 -1.880 -1.641 1.00 83.94 105 ARG A C 1
ATOM 844 O O . ARG A 1 105 ? 3.232 -2.052 -2.589 1.00 83.94 105 ARG A O 1
ATOM 851 N N . ALA A 1 106 ? 1.304 -2.526 -1.538 1.00 82.06 106 ALA A N 1
ATOM 852 C CA . ALA A 1 106 ? 0.823 -3.457 -2.563 1.00 82.06 106 ALA A CA 1
ATOM 853 C C . ALA A 1 106 ? 0.582 -2.769 -3.913 1.00 82.06 106 ALA A C 1
ATOM 855 O O . ALA A 1 106 ? 0.967 -3.303 -4.956 1.00 82.06 106 ALA A O 1
ATOM 856 N N . GLN A 1 107 ? -0.059 -1.596 -3.912 1.00 83.44 107 GLN A N 1
ATOM 857 C CA . GLN A 1 107 ? -0.313 -0.844 -5.143 1.00 83.44 107 GLN A CA 1
ATOM 858 C C . GLN A 1 107 ? 0.990 -0.398 -5.806 1.00 83.44 107 GLN A C 1
ATOM 860 O O . GLN A 1 107 ? 1.145 -0.561 -7.018 1.00 83.44 107 GLN A O 1
ATOM 865 N N . GLN A 1 108 ? 1.945 0.094 -5.016 1.00 88.81 108 GLN A N 1
ATOM 866 C CA . GLN A 1 108 ? 3.270 0.467 -5.495 1.00 88.81 108 GLN A CA 1
ATOM 867 C C . GLN A 1 108 ? 4.034 -0.742 -6.034 1.00 88.81 108 GLN A C 1
ATOM 869 O O . GLN A 1 108 ? 4.525 -0.686 -7.157 1.00 88.81 108 GLN A O 1
ATOM 874 N N . ALA A 1 109 ? 4.085 -1.857 -5.301 1.00 88.69 109 ALA A N 1
ATOM 875 C CA . ALA A 1 109 ? 4.733 -3.082 -5.765 1.00 88.69 109 ALA A CA 1
ATOM 876 C C . ALA A 1 109 ? 4.165 -3.536 -7.118 1.00 88.69 109 ALA A C 1
ATOM 878 O O . ALA A 1 109 ? 4.919 -3.789 -8.056 1.00 88.69 109 ALA A O 1
ATOM 879 N N . ASN A 1 110 ? 2.836 -3.559 -7.258 1.00 86.62 110 ASN A N 1
ATOM 880 C CA . ASN A 1 110 ? 2.185 -3.908 -8.519 1.00 86.62 110 ASN A CA 1
ATOM 881 C C . ASN A 1 110 ? 2.510 -2.917 -9.644 1.00 86.62 110 ASN A C 1
ATOM 883 O O . ASN A 1 110 ? 2.775 -3.330 -10.769 1.00 86.62 110 ASN A O 1
ATOM 887 N N . TYR A 1 111 ? 2.528 -1.618 -9.347 1.00 90.00 111 TYR A N 1
ATOM 888 C CA . TYR A 1 111 ? 2.917 -0.591 -10.307 1.00 90.00 111 TYR A CA 1
ATOM 889 C C . TYR A 1 111 ? 4.357 -0.789 -10.810 1.00 90.00 111 TYR A C 1
ATOM 891 O O . TYR A 1 111 ? 4.566 -0.825 -12.024 1.00 90.00 111 TYR A O 1
ATOM 899 N N . TYR A 1 112 ? 5.336 -0.988 -9.919 1.00 92.12 112 TYR A N 1
ATOM 900 C CA . TYR A 1 112 ? 6.733 -1.233 -10.308 1.00 92.12 112 TYR A CA 1
ATOM 901 C C . TYR A 1 112 ? 6.902 -2.549 -11.077 1.00 92.12 112 TYR A C 1
ATOM 903 O O . TYR A 1 112 ? 7.614 -2.556 -12.074 1.00 92.12 112 TYR A O 1
ATOM 911 N N . MET A 1 113 ? 6.193 -3.623 -10.710 1.00 90.62 113 MET A N 1
ATOM 912 C CA . MET A 1 113 ? 6.218 -4.885 -11.470 1.00 90.62 113 MET A CA 1
ATOM 913 C C . MET A 1 113 ? 5.681 -4.723 -12.895 1.00 90.62 113 MET A C 1
ATOM 915 O O . MET A 1 113 ? 6.311 -5.163 -13.855 1.00 90.62 113 MET A O 1
ATOM 919 N N . VAL A 1 114 ? 4.518 -4.083 -13.053 1.00 89.94 114 VAL A N 1
ATOM 920 C CA . VAL A 1 114 ? 3.879 -3.911 -14.368 1.00 89.94 114 VAL A CA 1
ATOM 921 C C . VAL A 1 114 ? 4.709 -2.985 -15.258 1.00 89.94 114 VAL A C 1
ATOM 923 O O . VAL A 1 114 ? 4.971 -3.304 -16.417 1.00 89.94 114 VAL A O 1
ATOM 926 N N . THR A 1 115 ? 5.156 -1.848 -14.725 1.00 92.75 115 THR A N 1
ATOM 927 C CA . THR A 1 115 ? 6.005 -0.904 -15.471 1.00 92.75 115 THR A CA 1
ATOM 928 C C . THR A 1 115 ? 7.380 -1.490 -15.785 1.00 92.75 115 THR A C 1
ATOM 930 O O . THR A 1 115 ? 7.873 -1.305 -16.897 1.00 92.75 115 THR A O 1
ATOM 933 N N . GLY A 1 116 ? 7.965 -2.255 -14.862 1.00 92.69 116 GLY A N 1
ATOM 934 C CA . GLY A 1 116 ? 9.192 -3.024 -15.064 1.00 92.69 116 GLY A CA 1
ATOM 935 C C . GLY A 1 116 ? 9.067 -4.002 -16.227 1.00 92.69 116 GLY A C 1
ATOM 936 O O . GLY A 1 116 ? 9.867 -3.948 -17.159 1.00 92.69 116 GLY A O 1
ATOM 937 N N . PHE A 1 117 ? 7.994 -4.797 -16.247 1.00 92.19 117 PHE A N 1
ATOM 938 C CA . PHE A 1 117 ? 7.688 -5.719 -17.342 1.00 92.19 117 PHE A CA 1
ATOM 939 C C . PHE A 1 117 ? 7.604 -5.003 -18.696 1.00 92.19 117 PHE A C 1
ATOM 941 O O . PHE A 1 117 ? 8.323 -5.364 -19.622 1.00 92.19 117 PHE A O 1
ATOM 948 N N . PHE A 1 118 ? 6.783 -3.955 -18.824 1.00 93.50 118 PHE A N 1
ATOM 949 C CA . PHE A 1 118 ? 6.652 -3.236 -20.099 1.00 93.50 118 PHE A CA 1
ATOM 950 C C . PHE A 1 118 ? 7.941 -2.520 -20.514 1.00 93.50 118 PHE A C 1
ATOM 952 O O . PHE A 1 118 ? 8.316 -2.560 -21.686 1.00 93.50 118 PHE A O 1
ATOM 959 N N . SER A 1 119 ? 8.641 -1.891 -19.568 1.00 94.75 119 SER A N 1
ATOM 960 C CA . 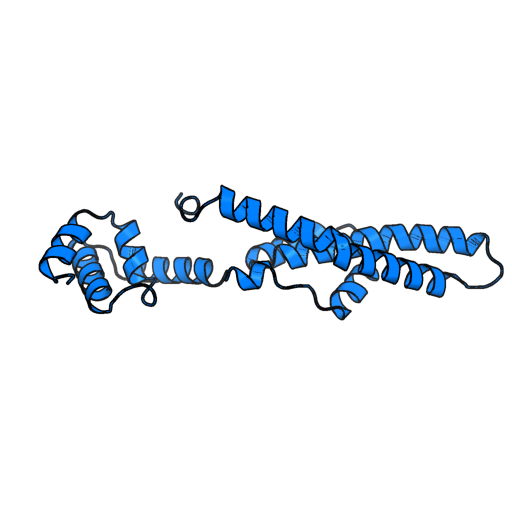SER A 1 119 ? 9.904 -1.205 -19.850 1.00 94.75 119 SER A CA 1
ATOM 961 C C . SER A 1 119 ? 10.991 -2.156 -20.336 1.00 94.75 119 SER A C 1
ATOM 963 O O . SER A 1 119 ? 11.806 -1.751 -21.160 1.00 94.75 119 SER A O 1
ATOM 965 N N . LEU A 1 120 ? 10.973 -3.417 -19.898 1.00 93.88 120 LEU A N 1
ATOM 966 C CA . LEU A 1 120 ? 11.889 -4.436 -20.390 1.00 93.88 120 LEU A CA 1
ATOM 967 C C . LEU A 1 120 ? 11.673 -4.721 -21.878 1.00 93.88 120 LEU A C 1
ATOM 969 O O . LEU A 1 120 ? 12.645 -4.731 -22.628 1.00 93.88 120 LEU A O 1
ATOM 973 N N . PHE A 1 121 ? 10.427 -4.901 -22.331 1.00 94.00 121 PHE A N 1
ATOM 974 C CA . PHE A 1 121 ? 10.155 -5.111 -23.762 1.00 94.00 121 PHE A CA 1
ATOM 975 C C . PHE A 1 121 ? 10.523 -3.890 -24.596 1.00 94.00 121 PHE A C 1
ATOM 977 O O . PHE A 1 121 ? 11.064 -4.039 -25.689 1.00 94.00 121 PHE A O 1
ATOM 984 N N . ILE A 1 122 ? 10.266 -2.687 -24.077 1.00 94.50 122 ILE A N 1
ATOM 985 C CA . ILE A 1 122 ? 10.637 -1.443 -24.755 1.00 94.50 122 ILE A CA 1
ATOM 986 C C . ILE A 1 122 ? 12.162 -1.328 -24.858 1.00 94.50 122 ILE A C 1
ATOM 988 O O . ILE A 1 122 ? 12.671 -1.037 -25.936 1.00 94.50 122 ILE A O 1
ATOM 992 N N . ALA A 1 123 ? 12.894 -1.591 -23.772 1.00 94.81 123 ALA A N 1
ATOM 993 C CA . ALA A 1 123 ? 14.352 -1.534 -23.756 1.00 94.81 123 ALA A CA 1
ATOM 994 C C . ALA A 1 123 ? 14.975 -2.597 -24.671 1.00 94.81 123 ALA A C 1
ATOM 996 O O . ALA A 1 123 ? 15.872 -2.272 -25.440 1.00 94.81 123 ALA A O 1
ATOM 997 N N . ALA A 1 124 ? 14.475 -3.836 -24.641 1.00 93.75 124 ALA A N 1
ATOM 998 C CA . ALA A 1 124 ? 14.935 -4.914 -25.518 1.00 93.75 124 ALA A CA 1
ATOM 999 C C . ALA A 1 124 ? 14.631 -4.624 -26.997 1.00 93.75 124 ALA A C 1
ATOM 1001 O O . ALA A 1 124 ? 15.476 -4.832 -27.865 1.00 93.75 124 ALA A O 1
ATOM 1002 N N . GLY A 1 125 ? 13.439 -4.093 -27.286 1.00 94.94 125 GLY A N 1
ATOM 1003 C CA . GLY A 1 125 ? 13.067 -3.657 -28.627 1.00 94.94 125 GLY A CA 1
ATOM 1004 C C . GLY A 1 125 ? 13.967 -2.529 -29.126 1.00 94.94 125 GLY A C 1
ATOM 1005 O O . GLY A 1 125 ? 14.481 -2.614 -30.233 1.00 94.94 125 GLY A O 1
ATOM 1006 N N . ALA A 1 126 ? 14.213 -1.506 -28.307 1.00 94.56 126 ALA A N 1
ATOM 1007 C CA . ALA A 1 126 ? 15.079 -0.383 -28.660 1.00 94.56 126 ALA A CA 1
ATOM 1008 C C . ALA A 1 126 ? 16.547 -0.800 -28.861 1.00 94.56 126 ALA A C 1
ATOM 1010 O O . ALA A 1 126 ? 17.179 -0.337 -29.808 1.00 94.56 126 ALA A O 1
ATOM 1011 N N . ASP A 1 127 ? 17.068 -1.701 -28.022 1.00 94.19 127 ASP A N 1
ATOM 1012 C CA . ASP A 1 127 ? 18.436 -2.225 -28.131 1.00 94.19 127 ASP A CA 1
ATOM 1013 C C . ASP A 1 127 ? 18.677 -2.918 -29.480 1.00 94.19 127 ASP A C 1
ATOM 1015 O O . ASP A 1 127 ? 19.735 -2.749 -30.074 1.00 94.19 127 ASP A O 1
ATOM 1019 N N . SER A 1 128 ? 17.661 -3.590 -30.040 1.00 93.31 128 SER A N 1
ATOM 1020 C CA . SER A 1 128 ? 17.773 -4.247 -31.353 1.00 93.31 128 SER A CA 1
ATOM 1021 C C . SER A 1 128 ? 18.038 -3.295 -32.532 1.00 93.31 128 SER A C 1
ATOM 1023 O O . SER A 1 128 ? 18.480 -3.745 -33.589 1.00 93.31 128 SER A O 1
ATOM 1025 N N . TYR A 1 129 ? 17.804 -1.989 -32.359 1.00 94.25 129 TYR A N 1
ATOM 1026 C CA . TYR A 1 129 ? 18.040 -0.960 -33.380 1.00 94.25 129 TYR A CA 1
ATOM 1027 C C . TYR A 1 129 ? 19.282 -0.101 -33.109 1.00 94.25 129 TYR A C 1
ATOM 1029 O O . TYR A 1 129 ? 19.638 0.729 -33.948 1.00 94.25 129 TYR A O 1
ATOM 1037 N N . LEU A 1 130 ? 19.936 -0.261 -31.955 1.00 91.56 130 LEU A N 1
ATOM 1038 C CA . LEU A 1 130 ? 21.083 0.553 -31.561 1.00 91.56 130 LEU A CA 1
ATOM 1039 C C . LEU A 1 130 ? 22.395 -0.228 -31.719 1.00 91.56 130 LEU A C 1
ATOM 1041 O O . LEU A 1 130 ? 22.455 -1.420 -31.429 1.00 91.56 130 LEU A O 1
ATOM 1045 N N . PRO A 1 131 ? 23.485 0.423 -32.158 1.00 91.00 131 PRO A N 1
ATOM 1046 C CA . PRO A 1 131 ? 24.791 -0.217 -32.192 1.00 91.00 131 PRO A CA 1
ATOM 1047 C C . PRO A 1 131 ? 25.361 -0.354 -30.770 1.00 91.00 131 PRO A C 1
ATOM 1049 O O . PRO A 1 131 ? 25.589 0.644 -30.084 1.00 91.00 131 PRO A O 1
ATOM 1052 N N . GLY A 1 132 ? 25.646 -1.590 -30.352 1.00 90.62 132 GLY A N 1
ATOM 1053 C CA . GLY A 1 132 ? 26.199 -1.921 -29.031 1.00 90.62 132 GLY A CA 1
ATOM 1054 C C . GLY A 1 132 ? 25.138 -2.361 -28.018 1.00 90.62 132 GLY A C 1
ATOM 1055 O O . GLY A 1 132 ? 23.956 -2.390 -28.325 1.00 90.62 132 GLY A O 1
ATOM 1056 N N . THR A 1 133 ? 25.562 -2.722 -26.804 1.00 89.38 133 THR A N 1
ATOM 1057 C CA . THR A 1 133 ? 24.663 -3.189 -25.733 1.00 89.38 133 THR A CA 1
ATOM 1058 C C . THR A 1 133 ? 24.206 -2.017 -24.863 1.00 89.38 133 THR A C 1
ATOM 1060 O O . THR A 1 133 ? 24.817 -1.721 -23.831 1.00 89.38 133 THR A O 1
ATOM 1063 N N . TRP A 1 134 ? 23.138 -1.338 -25.278 1.00 94.69 134 TRP A N 1
ATOM 1064 C CA . TRP A 1 134 ? 22.534 -0.210 -24.557 1.00 94.69 134 TRP A CA 1
ATOM 1065 C C . TRP A 1 134 ? 21.399 -0.633 -23.624 1.00 94.69 134 TRP A C 1
ATOM 1067 O O . TRP A 1 134 ? 20.964 0.168 -22.792 1.00 94.69 134 TRP A O 1
ATOM 1077 N N . PHE A 1 135 ? 20.953 -1.887 -23.716 1.00 94.56 135 PHE A N 1
ATOM 1078 C CA . PHE A 1 135 ? 19.854 -2.442 -22.931 1.00 94.56 135 PHE A CA 1
ATOM 1079 C C . PHE A 1 135 ? 19.885 -2.057 -21.437 1.00 94.56 135 PHE A C 1
ATOM 1081 O O . PHE A 1 135 ? 18.895 -1.484 -20.971 1.00 94.56 135 PHE A O 1
ATOM 1088 N N . PRO A 1 136 ? 20.982 -2.260 -20.670 1.00 94.12 136 PRO A N 1
ATOM 1089 C CA . PRO A 1 136 ? 20.983 -1.931 -19.243 1.00 94.12 136 PRO A CA 1
ATOM 1090 C C . PRO A 1 136 ? 20.792 -0.432 -18.973 1.00 94.12 136 PRO A C 1
ATOM 1092 O O . PRO A 1 136 ? 20.116 -0.058 -18.018 1.00 94.12 136 PRO A O 1
ATOM 1095 N N . ALA A 1 137 ? 21.353 0.432 -19.825 1.00 95.19 137 ALA A N 1
ATOM 1096 C CA . ALA A 1 137 ? 21.251 1.883 -19.687 1.00 95.19 137 ALA A CA 1
ATOM 1097 C C . ALA A 1 137 ? 19.837 2.389 -20.013 1.00 95.19 137 ALA A C 1
ATOM 1099 O O . ALA A 1 137 ? 19.291 3.224 -19.286 1.00 95.19 137 ALA A O 1
ATOM 1100 N N . LEU A 1 138 ? 19.220 1.850 -21.069 1.00 95.25 138 LEU A N 1
ATOM 1101 C CA . LEU A 1 138 ? 17.835 2.154 -21.435 1.00 95.25 138 LEU A CA 1
ATOM 1102 C C . LEU A 1 138 ? 16.865 1.704 -20.344 1.00 95.25 138 LEU A C 1
ATOM 1104 O O . LEU A 1 138 ? 15.972 2.456 -19.952 1.00 95.25 138 LEU A O 1
ATOM 1108 N N . TRP A 1 139 ? 17.075 0.505 -19.805 1.00 94.75 139 TRP A N 1
ATOM 1109 C CA . TRP A 1 139 ? 16.212 -0.045 -18.770 1.00 94.75 139 TRP A CA 1
ATOM 1110 C C . TRP A 1 139 ? 16.361 0.689 -17.428 1.00 94.75 139 TRP A C 1
ATOM 1112 O O . TRP A 1 139 ? 15.360 1.033 -16.797 1.00 94.75 139 TRP A O 1
ATOM 1122 N N . ALA A 1 140 ? 17.587 1.046 -17.032 1.00 94.88 140 ALA A N 1
ATOM 1123 C CA . ALA A 1 140 ? 17.832 1.885 -15.856 1.00 94.88 140 ALA A CA 1
ATOM 1124 C C . ALA A 1 140 ? 17.217 3.288 -16.006 1.00 94.88 140 ALA A C 1
ATOM 1126 O O . ALA A 1 140 ? 16.647 3.831 -15.059 1.00 94.88 140 ALA A O 1
ATOM 1127 N N . THR A 1 141 ? 17.275 3.865 -17.208 1.00 96.19 141 THR A N 1
ATOM 1128 C CA . THR A 1 141 ? 16.628 5.153 -17.502 1.00 96.19 141 THR A CA 1
ATOM 1129 C C . THR A 1 141 ? 15.108 5.045 -17.380 1.00 96.19 141 THR A C 1
ATOM 1131 O O . THR A 1 141 ? 14.475 5.915 -16.780 1.00 96.19 141 THR A O 1
ATOM 1134 N N . ALA A 1 142 ? 14.514 3.953 -17.869 1.00 96.00 142 ALA A N 1
ATOM 1135 C CA . ALA A 1 142 ? 13.088 3.694 -17.705 1.00 96.00 142 ALA A CA 1
ATOM 1136 C C . ALA A 1 142 ? 12.687 3.596 -16.222 1.00 96.00 142 ALA A C 1
ATOM 1138 O O . ALA A 1 142 ? 11.682 4.190 -15.832 1.00 96.00 142 ALA A O 1
ATOM 1139 N N . PHE A 1 143 ? 13.496 2.940 -15.380 1.00 95.50 143 PHE A N 1
ATOM 1140 C CA . PHE A 1 143 ? 13.277 2.921 -13.929 1.00 95.50 143 PHE A CA 1
ATOM 1141 C C . PHE A 1 143 ? 13.254 4.333 -13.334 1.00 95.50 143 PHE A C 1
ATOM 1143 O O . PHE A 1 143 ? 12.341 4.664 -12.579 1.00 95.50 143 PHE A O 1
ATOM 1150 N N . LEU A 1 144 ? 14.222 5.186 -13.691 1.00 96.44 144 LEU A N 1
ATOM 1151 C CA . LEU A 1 144 ? 14.279 6.563 -13.191 1.00 96.44 144 LEU A CA 1
ATOM 1152 C C . LEU A 1 144 ? 13.030 7.363 -13.578 1.00 96.44 144 LEU A C 1
ATOM 1154 O O . LEU A 1 144 ? 12.464 8.051 -12.730 1.00 96.44 144 LEU A O 1
ATOM 1158 N N . LEU A 1 145 ? 12.566 7.243 -14.824 1.00 96.06 145 LEU A N 1
ATOM 1159 C CA . LEU A 1 145 ? 11.343 7.910 -15.281 1.00 96.06 145 LEU A CA 1
ATOM 1160 C C . LEU A 1 145 ? 10.110 7.422 -14.511 1.00 96.06 145 LEU A C 1
ATOM 1162 O O . LEU A 1 145 ? 9.320 8.234 -14.027 1.00 96.06 145 LEU A O 1
ATOM 1166 N N . VAL A 1 146 ? 9.973 6.104 -14.345 1.00 95.62 146 VAL A N 1
ATOM 1167 C CA . VAL A 1 146 ? 8.882 5.479 -13.583 1.00 95.62 146 VAL A CA 1
ATOM 1168 C C . VAL A 1 146 ? 8.902 5.928 -12.123 1.00 95.62 146 VAL A C 1
ATOM 1170 O O . VAL A 1 146 ? 7.851 6.264 -11.578 1.00 95.62 146 VAL A O 1
ATOM 1173 N N . TYR A 1 147 ? 10.082 5.981 -11.505 1.00 94.75 147 TYR A N 1
ATOM 1174 C CA . TYR A 1 147 ? 10.274 6.405 -10.120 1.00 94.75 147 TYR A CA 1
ATOM 1175 C C . TYR A 1 147 ? 9.936 7.887 -9.908 1.00 94.75 147 TYR A C 1
ATOM 1177 O O . TYR A 1 147 ? 9.260 8.246 -8.941 1.00 94.75 147 TYR A O 1
ATOM 1185 N N . LEU A 1 148 ? 10.364 8.764 -10.822 1.00 94.31 148 LEU A N 1
ATOM 1186 C CA . LEU A 1 148 ? 10.029 10.189 -10.768 1.00 94.31 148 LEU A CA 1
ATOM 1187 C C . LEU A 1 148 ? 8.524 10.417 -10.941 1.00 94.31 148 LEU A C 1
ATOM 1189 O O . LEU A 1 148 ? 7.933 11.206 -10.199 1.00 94.31 148 LEU A O 1
ATOM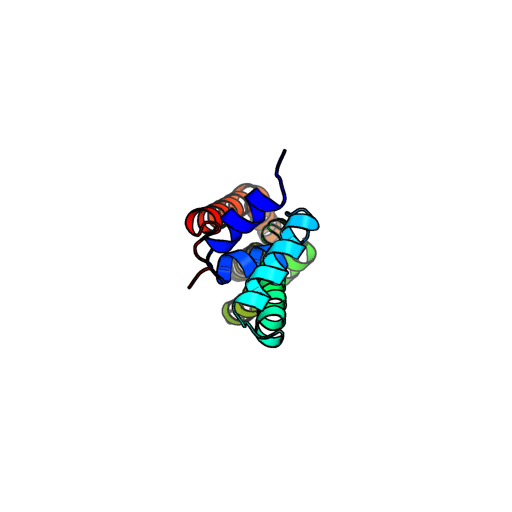 1193 N N . PHE A 1 149 ? 7.892 9.695 -11.869 1.00 93.75 149 PHE A N 1
ATOM 1194 C CA . PHE A 1 149 ? 6.446 9.754 -12.070 1.00 93.75 149 PHE A CA 1
ATOM 1195 C C . PHE A 1 149 ? 5.673 9.245 -10.847 1.00 93.75 149 PHE A C 1
ATOM 1197 O O . PHE A 1 149 ? 4.682 9.855 -10.431 1.00 93.75 149 PHE A O 1
ATOM 1204 N N . ASP A 1 150 ? 6.155 8.164 -10.230 1.00 91.25 150 ASP A N 1
ATOM 1205 C CA . ASP A 1 150 ? 5.573 7.607 -9.012 1.00 91.25 150 ASP A CA 1
ATOM 1206 C C . ASP A 1 150 ? 5.581 8.630 -7.873 1.00 91.25 150 ASP A C 1
ATOM 1208 O O . ASP A 1 150 ? 4.542 8.931 -7.284 1.00 91.25 150 ASP A O 1
ATOM 1212 N N . ARG A 1 151 ? 6.746 9.243 -7.634 1.00 87.88 151 ARG A N 1
ATOM 1213 C CA . ARG A 1 151 ? 6.941 10.242 -6.581 1.00 87.88 151 ARG A CA 1
ATOM 1214 C C . ARG A 1 151 ? 6.146 11.528 -6.822 1.00 87.88 151 ARG A C 1
ATOM 1216 O O . ARG A 1 151 ? 5.676 12.135 -5.862 1.00 87.88 151 ARG A O 1
ATOM 1223 N N . GLY A 1 152 ? 6.023 11.965 -8.075 1.00 86.50 152 GLY A N 1
ATOM 1224 C CA . GLY A 1 152 ? 5.371 13.228 -8.428 1.00 86.50 152 GLY A CA 1
ATOM 1225 C C . GLY A 1 152 ? 3.845 13.154 -8.493 1.00 86.50 152 GLY A C 1
ATOM 1226 O O . GLY A 1 152 ? 3.168 14.073 -8.028 1.00 86.50 152 GLY A O 1
ATOM 1227 N N . TYR A 1 153 ? 3.304 12.075 -9.064 1.00 87.00 153 TYR A N 1
ATOM 1228 C CA . TYR A 1 153 ? 1.892 11.992 -9.445 1.00 87.00 153 TYR A CA 1
ATOM 1229 C C . TYR A 1 153 ? 1.186 10.761 -8.874 1.00 87.00 153 TYR A C 1
ATOM 1231 O O . TYR A 1 153 ? 0.155 10.893 -8.211 1.00 87.00 153 TYR A O 1
ATOM 1239 N N . ASN A 1 154 ? 1.737 9.568 -9.107 1.00 84.62 154 ASN A N 1
ATOM 1240 C CA . ASN A 1 154 ? 1.051 8.312 -8.792 1.00 84.62 154 ASN A CA 1
ATOM 1241 C C . ASN A 1 154 ? 0.786 8.167 -7.290 1.00 84.62 154 ASN A C 1
ATOM 1243 O O . ASN A 1 154 ? -0.326 7.835 -6.889 1.00 84.62 154 ASN A O 1
ATOM 1247 N N . ARG A 1 155 ? 1.781 8.505 -6.462 1.00 80.62 155 ARG A N 1
ATOM 1248 C CA . ARG A 1 155 ? 1.683 8.439 -5.004 1.00 80.62 155 ARG A CA 1
ATOM 1249 C C . ARG A 1 155 ? 0.528 9.282 -4.468 1.00 80.62 155 ARG A C 1
ATOM 1251 O O . ARG A 1 155 ? -0.334 8.756 -3.777 1.00 80.62 155 ARG A O 1
ATOM 1258 N N . LYS A 1 156 ? 0.462 10.563 -4.842 1.00 83.88 156 LYS A N 1
ATOM 1259 C CA . LYS A 1 156 ? -0.601 11.475 -4.381 1.00 83.88 156 LYS A CA 1
ATOM 1260 C C . LYS A 1 156 ? -1.990 10.972 -4.765 1.00 83.88 156 LYS A C 1
ATOM 1262 O O . LYS A 1 156 ? -2.938 11.102 -3.998 1.00 83.88 156 LYS A O 1
ATOM 1267 N N . ARG A 1 157 ? -2.111 10.387 -5.960 1.00 84.94 157 ARG A N 1
ATOM 1268 C CA . ARG A 1 157 ? -3.360 9.782 -6.425 1.00 84.94 157 ARG A CA 1
ATOM 1269 C C . ARG A 1 157 ? -3.738 8.555 -5.591 1.00 84.94 157 ARG A C 1
ATOM 1271 O O . ARG A 1 157 ? -4.893 8.443 -5.199 1.00 84.94 157 ARG A O 1
ATOM 1278 N N . GLN A 1 158 ? -2.785 7.666 -5.310 1.00 82.00 158 GLN A N 1
ATOM 1279 C CA . GLN A 1 158 ? -3.014 6.467 -4.497 1.00 82.00 158 GLN A CA 1
ATOM 1280 C C . GLN A 1 158 ? -3.404 6.821 -3.058 1.00 82.00 158 GLN A C 1
ATOM 1282 O O . GLN A 1 158 ? -4.384 6.282 -2.553 1.00 82.00 158 GLN A O 1
ATOM 1287 N N . GLU A 1 159 ? -2.703 7.772 -2.434 1.00 81.75 159 GLU A N 1
ATOM 1288 C CA . GLU A 1 159 ? -3.028 8.284 -1.095 1.00 81.75 159 GLU A CA 1
ATOM 1289 C C . GLU A 1 159 ? -4.463 8.831 -1.052 1.00 81.75 159 GLU A C 1
ATOM 1291 O O . GLU A 1 159 ? -5.259 8.440 -0.204 1.00 81.75 159 GLU A O 1
ATOM 1296 N N . HIS A 1 160 ? -4.837 9.666 -2.024 1.00 83.31 160 HIS A N 1
ATOM 1297 C CA . HIS A 1 160 ? -6.183 10.227 -2.113 1.00 83.31 160 HIS A CA 1
ATOM 1298 C C . HIS A 1 160 ? -7.270 9.164 -2.362 1.00 83.31 160 HIS A C 1
ATOM 1300 O O . HIS A 1 160 ? -8.359 9.244 -1.791 1.00 83.31 160 HIS A O 1
ATOM 1306 N N . ASP A 1 161 ? -6.998 8.153 -3.189 1.00 81.50 161 ASP A N 1
ATOM 1307 C CA . ASP A 1 161 ? -7.943 7.061 -3.442 1.00 81.50 161 ASP A CA 1
ATOM 1308 C C . ASP A 1 161 ? -8.115 6.151 -2.214 1.00 81.50 161 ASP A C 1
ATOM 1310 O O . ASP A 1 161 ? -9.216 5.645 -1.982 1.00 81.50 161 ASP A O 1
ATOM 1314 N N . ILE A 1 162 ? -7.057 5.950 -1.419 1.00 78.19 162 ILE A N 1
ATOM 1315 C CA . ILE A 1 162 ? -7.115 5.225 -0.142 1.00 78.19 162 ILE A CA 1
ATOM 1316 C C . ILE A 1 162 ? -7.901 6.045 0.883 1.00 78.19 162 ILE A C 1
ATOM 1318 O O . ILE A 1 162 ? -8.861 5.518 1.443 1.00 78.19 162 ILE A O 1
ATOM 1322 N N . GLN A 1 163 ? -7.586 7.334 1.044 1.00 78.44 163 GLN A N 1
ATOM 1323 C CA . GLN A 1 163 ? -8.296 8.229 1.960 1.00 78.44 163 GLN A CA 1
ATOM 1324 C C . GLN A 1 163 ? -9.798 8.248 1.660 1.00 78.44 163 GLN A C 1
ATOM 1326 O O . GLN A 1 163 ? -10.613 8.010 2.542 1.00 78.44 163 GLN A O 1
ATOM 1331 N N . LYS A 1 164 ? -10.181 8.379 0.384 1.00 82.06 164 LYS A N 1
ATOM 1332 C CA . LYS A 1 164 ? -11.589 8.305 -0.033 1.00 82.06 164 LYS A CA 1
ATOM 1333 C C . LYS A 1 164 ? -12.275 6.992 0.335 1.00 82.06 164 LYS A C 1
ATOM 1335 O O . LYS A 1 164 ? -13.478 6.992 0.584 1.00 82.06 164 LYS A O 1
ATOM 1340 N N . ARG A 1 165 ? -11.566 5.860 0.306 1.00 74.75 165 ARG A N 1
ATOM 1341 C CA . ARG A 1 165 ? -12.137 4.553 0.679 1.00 74.75 165 ARG A CA 1
ATOM 1342 C C . ARG A 1 165 ? -12.311 4.430 2.185 1.00 74.75 165 ARG A C 1
ATOM 1344 O O . ARG A 1 165 ? -13.314 3.858 2.599 1.00 74.75 165 ARG A O 1
ATOM 1351 N N . VAL A 1 166 ? -11.370 4.962 2.960 1.00 70.69 166 VAL A N 1
ATOM 1352 C CA . VAL A 1 166 ? -11.461 5.040 4.422 1.00 70.69 166 VAL A CA 1
ATOM 1353 C C . VAL A 1 166 ? -12.626 5.952 4.816 1.00 70.69 166 VAL A C 1
ATOM 1355 O O . VAL A 1 166 ? -13.537 5.506 5.507 1.00 70.69 166 VAL A O 1
ATOM 1358 N N . ASP A 1 167 ? -12.690 7.164 4.262 1.00 69.81 167 ASP A N 1
ATOM 1359 C CA . ASP A 1 167 ? -13.750 8.139 4.547 1.00 69.81 167 ASP A CA 1
ATOM 1360 C C . ASP A 1 167 ? -15.140 7.620 4.143 1.00 69.81 167 ASP A C 1
ATOM 1362 O O . ASP A 1 167 ? -16.114 7.798 4.871 1.00 69.81 167 ASP A O 1
ATOM 1366 N N . LYS A 1 168 ? -15.250 6.938 2.991 1.00 69.44 168 LYS A N 1
ATOM 1367 C CA . LYS A 1 168 ? -16.517 6.358 2.514 1.00 69.44 168 LYS A CA 1
ATOM 1368 C C . LYS A 1 168 ? -16.975 5.166 3.354 1.00 69.44 168 LYS A C 1
ATOM 1370 O O . LYS A 1 168 ? -18.177 4.925 3.443 1.00 69.44 168 LYS A O 1
ATOM 1375 N N . LYS A 1 169 ? -16.041 4.399 3.918 1.00 62.22 169 LYS A N 1
ATOM 1376 C CA . LYS A 1 169 ? -16.373 3.326 4.855 1.00 62.22 169 LYS A CA 1
ATOM 1377 C C . LYS A 1 169 ? -16.759 3.890 6.223 1.00 62.22 169 LYS A C 1
ATOM 1379 O O . LYS A 1 169 ? -17.598 3.294 6.887 1.00 62.22 169 LYS A O 1
ATOM 1384 N N . GLY A 1 170 ? -16.238 5.051 6.612 1.00 47.06 170 GLY A N 1
ATOM 1385 C CA . GLY A 1 170 ? -16.500 5.645 7.918 1.00 47.06 170 GLY A CA 1
ATOM 1386 C C . GLY A 1 170 ? -16.053 4.739 9.080 1.00 47.06 170 GLY A C 1
ATOM 1387 O O . GLY A 1 170 ? -15.812 3.544 8.903 1.00 47.06 170 GLY A O 1
ATOM 1388 N N . PRO A 1 171 ? -15.971 5.268 10.307 1.00 48.22 171 PRO A N 1
ATOM 1389 C CA . PRO A 1 171 ? -15.720 4.450 11.495 1.00 48.22 171 PRO A CA 1
ATOM 1390 C C . PRO A 1 171 ? -16.862 3.458 11.818 1.00 48.22 171 PRO A C 1
ATOM 1392 O O . PRO A 1 171 ? -16.740 2.681 12.756 1.00 48.22 171 PRO A O 1
ATOM 1395 N N . SER A 1 172 ? -17.965 3.457 11.056 1.00 45.12 172 SER A N 1
ATOM 1396 C CA . SER A 1 172 ? -19.179 2.680 11.335 1.00 45.12 172 SER A CA 1
ATOM 1397 C C . SER A 1 172 ? -19.458 1.496 10.397 1.00 45.12 172 SER A C 1
ATOM 1399 O O . SER A 1 172 ? -20.376 0.739 10.693 1.00 45.12 172 SER A O 1
ATOM 1401 N N . SER A 1 173 ? -18.709 1.279 9.302 1.00 38.56 173 SER A N 1
ATOM 1402 C CA . SER A 1 173 ? -18.954 0.123 8.397 1.00 38.56 173 SER A CA 1
ATOM 1403 C C . SER A 1 173 ? -18.070 -1.106 8.634 1.00 38.56 173 SER A C 1
ATOM 1405 O O . SER A 1 173 ? -18.087 -2.028 7.824 1.00 38.56 173 SER A O 1
ATOM 1407 N N . ASN A 1 174 ? -17.329 -1.137 9.746 1.00 40.88 174 ASN A N 1
ATOM 1408 C CA . ASN A 1 174 ? -16.765 -2.381 10.289 1.00 40.88 174 ASN A CA 1
ATOM 1409 C C . ASN A 1 174 ? -17.677 -3.016 11.359 1.00 40.88 174 ASN A C 1
ATOM 1411 O O . ASN A 1 174 ? -17.291 -3.999 11.981 1.00 40.88 174 ASN A O 1
ATOM 1415 N N . PHE A 1 175 ? -18.882 -2.476 11.564 1.00 39.41 175 PHE A N 1
ATOM 1416 C CA . PHE A 1 175 ? -19.970 -3.218 12.191 1.00 39.41 175 PHE A CA 1
ATOM 1417 C C . PHE A 1 175 ? -20.758 -3.896 11.069 1.00 39.41 175 PHE A C 1
ATOM 1419 O O . PHE A 1 175 ? -21.192 -3.198 10.152 1.00 39.41 175 PHE A O 1
ATOM 1426 N N . PHE A 1 176 ? -20.932 -5.215 11.188 1.00 34.78 176 PHE A N 1
ATOM 1427 C CA . PHE A 1 176 ? -21.568 -6.185 10.274 1.00 34.78 176 PHE A CA 1
ATOM 1428 C C . PHE A 1 176 ? -20.627 -6.988 9.368 1.00 34.78 176 PHE A C 1
ATOM 1430 O O . PHE A 1 176 ? -19.976 -6.412 8.469 1.00 34.78 176 PHE A O 1
#

Sequence (176 aa):
MVTEESLKERYANLDTAELLIIIADKGSFTPLAVSIAQLEIEKRGVSGDVIEQFEEEFEKLNRLHPEDYLADLKVWHKVVFFIVWIPNFSSSIRRAVIGDGDILRAQQANYYMVTGFFSLFIAAGADSYLPGTWFPALWATAFLLVYLFDRGYNRKRQEHDIQKRVDKKGPSSNFF

Radius of gyration: 24.9 Å; chains: 1; bounding box: 55×33×72 Å

Organism: NCBI:txid2740462